Protein AF-A0A9W6CE86-F1 (afdb_monomer)

Secondary structure (DSSP, 8-state):
-EEEEETTEEEEEEEE----B-GGG-BPPHHHHHHHHHHH-GGGEETTTTEEEEEEEESSS---TTSHHHHHHHHHHHHHHHHHHHHHHHHTT------

Sequence (99 aa):
MELCHTKEGVRCFINHSGKINVGRKGRAKVQEVLEYVRKKMPSLVDEKNGRIHLGEFRTDRLLYVTSEEFIDFFEHVICYVLILEEFRKMKNGKDVQRE

Organism: NCBI:txid2994035

Nearest PDB structures (foldseek):
  8j6z-assembly1_O  TM=5.081E-01  e=4.366E+00  Arabidopsis thaliana
  8wgh-assembly1_O  TM=5.457E-01  e=9.335E+00  Fittonia albivenis

Foldseek 3Di:
DDWDQDPVGIKDWDWAQCWDALPPVGTDDSVVSLVLCCVVPVVQADPVPRIGTLFMDHPPDDDDCPDPRNVSSVVSVVSSVVSVVVVSCVVVVVDDDDD

Mean predicted aligned error: 5.25 Å

Solvent-accessible surface area (backbone atoms only — not comparable to full-atom values): 5801 Å² total; per-residue (Å²): 110,46,80,44,84,51,102,91,44,54,35,40,35,40,59,42,73,48,75,44,70,46,73,93,77,39,69,53,60,35,65,61,43,49,53,53,43,40,75,75,44,49,88,37,43,40,84,89,77,71,28,34,46,33,39,53,41,68,72,88,59,89,88,46,82,85,34,66,54,43,44,53,25,51,51,38,48,53,53,49,51,54,52,52,52,52,52,42,30,53,76,67,71,56,67,77,86,74,133

pLDDT: mean 90.25, std 12.13, range [33.25, 98.0]

Structure (mmCIF, N/CA/C/O backbone):
data_AF-A0A9W6CE86-F1
#
_entry.id   AF-A0A9W6CE86-F1
#
loop_
_atom_site.group_PDB
_atom_site.id
_atom_site.type_symbol
_atom_site.label_atom_id
_atom_site.label_alt_id
_atom_site.label_comp_id
_atom_site.label_asym_id
_atom_site.label_entity_id
_atom_site.label_seq_id
_atom_site.pdbx_PDB_ins_code
_atom_site.Cartn_x
_atom_site.Cartn_y
_atom_site.Cartn_z
_atom_site.occupancy
_atom_site.B_iso_or_equiv
_atom_site.auth_seq_id
_atom_site.auth_comp_id
_atom_site.auth_asym_id
_atom_site.auth_atom_id
_atom_site.pdbx_PDB_model_num
ATOM 1 N N . MET A 1 1 ? 7.395 8.314 -2.432 1.00 74.94 1 MET A N 1
ATOM 2 C CA . MET A 1 1 ? 8.225 7.850 -3.553 1.00 74.94 1 MET A CA 1
ATOM 3 C C . MET A 1 1 ? 9.665 7.965 -3.102 1.00 74.94 1 MET A C 1
ATOM 5 O O . MET A 1 1 ? 10.047 9.035 -2.645 1.00 74.94 1 MET A O 1
ATOM 9 N N . GLU A 1 2 ? 10.395 6.859 -3.104 1.00 86.56 2 GLU A N 1
ATOM 10 C CA . GLU A 1 2 ? 11.770 6.769 -2.603 1.00 86.56 2 GLU A CA 1
ATOM 11 C C . GLU A 1 2 ? 12.632 6.139 -3.701 1.00 86.56 2 GLU A C 1
ATOM 13 O O . GLU A 1 2 ? 12.244 5.125 -4.276 1.00 86.56 2 GLU A O 1
ATOM 18 N N . LEU A 1 3 ? 13.771 6.752 -4.023 1.00 86.44 3 LEU A N 1
ATOM 19 C CA . LEU A 1 3 ? 14.738 6.166 -4.950 1.00 86.44 3 LEU A CA 1
ATOM 20 C C . LEU A 1 3 ? 15.715 5.292 -4.168 1.00 86.44 3 LEU A C 1
ATOM 22 O O . LEU A 1 3 ? 16.212 5.698 -3.118 1.00 86.44 3 LEU A O 1
ATOM 26 N N . CYS A 1 4 ? 16.008 4.107 -4.690 1.00 85.25 4 CYS A N 1
ATOM 27 C CA . CYS A 1 4 ? 16.974 3.186 -4.112 1.00 85.25 4 CYS A CA 1
ATOM 28 C C . CYS A 1 4 ? 17.980 2.753 -5.175 1.00 85.25 4 CYS A C 1
ATOM 30 O O . CYS A 1 4 ? 17.610 2.408 -6.299 1.00 85.25 4 CYS A O 1
ATOM 32 N N . HIS A 1 5 ? 19.255 2.739 -4.799 1.00 84.69 5 HIS A N 1
ATOM 33 C CA . HIS A 1 5 ? 20.324 2.226 -5.640 1.00 84.69 5 HIS A CA 1
ATOM 34 C C . HIS A 1 5 ? 20.492 0.734 -5.364 1.00 84.69 5 HIS A C 1
ATOM 36 O O . HIS A 1 5 ? 20.869 0.333 -4.265 1.00 84.69 5 HIS A O 1
ATOM 42 N N . THR A 1 6 ? 20.205 -0.085 -6.369 1.00 80.31 6 THR A N 1
ATOM 43 C CA . THR A 1 6 ? 20.377 -1.538 -6.312 1.00 80.31 6 THR A CA 1
ATOM 44 C C . THR A 1 6 ? 21.535 -1.960 -7.214 1.00 80.31 6 THR A C 1
ATOM 46 O O . THR A 1 6 ? 22.004 -1.182 -8.046 1.00 80.31 6 THR A O 1
ATOM 49 N N . LYS A 1 7 ? 21.984 -3.216 -7.095 1.00 79.81 7 LYS A N 1
ATOM 50 C CA . LYS A 1 7 ? 22.991 -3.785 -8.011 1.00 79.81 7 LYS A CA 1
ATOM 51 C C . LYS A 1 7 ? 22.525 -3.801 -9.477 1.00 79.81 7 LYS A C 1
ATOM 53 O O . LYS A 1 7 ? 23.359 -3.856 -10.369 1.00 79.81 7 LYS A O 1
ATOM 58 N N . GLU A 1 8 ? 21.215 -3.740 -9.710 1.00 79.88 8 GLU A N 1
ATOM 59 C CA . GLU A 1 8 ? 20.573 -3.806 -11.029 1.00 79.88 8 GLU A CA 1
ATOM 60 C C . GLU A 1 8 ? 20.230 -2.424 -11.610 1.00 79.88 8 GLU A C 1
ATOM 62 O O . GLU A 1 8 ? 19.658 -2.342 -12.694 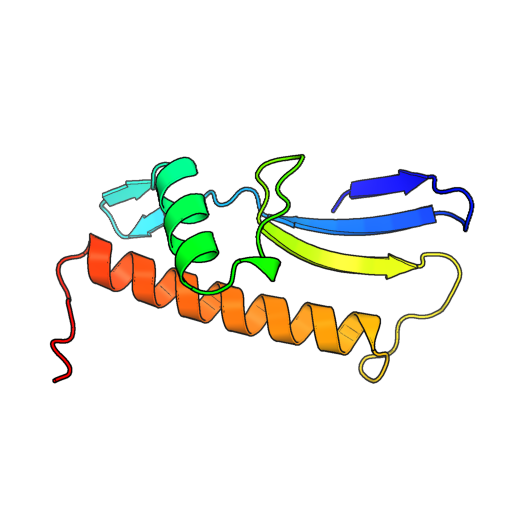1.00 79.88 8 GLU A O 1
ATOM 67 N N . GLY A 1 9 ? 20.545 -1.340 -10.89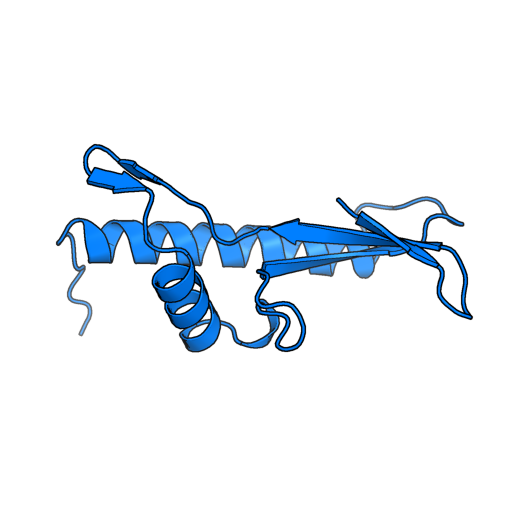1 1.00 86.69 9 GLY A N 1
ATOM 68 C CA . GLY A 1 9 ? 20.210 0.031 -11.275 1.00 86.69 9 GLY A CA 1
A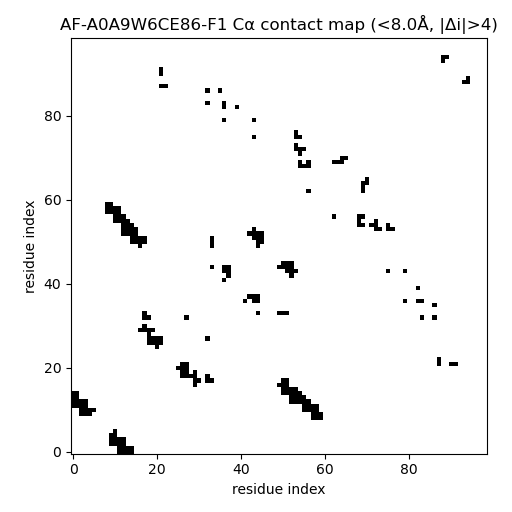TOM 69 C C . GLY A 1 9 ? 19.388 0.771 -10.220 1.00 86.69 9 GLY A C 1
ATOM 70 O O . GLY A 1 9 ? 19.244 0.326 -9.075 1.00 86.69 9 GLY A O 1
ATOM 71 N N . VAL A 1 10 ? 18.864 1.935 -10.601 1.00 91.75 10 VAL A N 1
ATOM 72 C CA . VAL A 1 10 ? 18.026 2.763 -9.726 1.00 91.75 10 VAL A CA 1
ATOM 73 C C . VAL A 1 10 ? 16.572 2.300 -9.824 1.00 91.75 10 VAL A C 1
ATOM 75 O O . VAL A 1 10 ? 16.004 2.158 -10.909 1.00 91.75 10 VAL A O 1
ATOM 78 N N . ARG A 1 11 ? 15.980 2.037 -8.661 1.00 92.31 11 ARG A N 1
ATOM 79 C CA . ARG A 1 11 ? 14.582 1.639 -8.494 1.00 92.31 11 ARG A CA 1
ATOM 80 C C . ARG A 1 11 ? 13.823 2.762 -7.805 1.00 92.31 11 ARG A C 1
ATOM 82 O O . ARG A 1 11 ? 14.354 3.434 -6.920 1.00 92.31 11 ARG A O 1
ATOM 89 N N . CYS A 1 12 ? 12.575 2.946 -8.195 1.00 93.12 12 CYS A N 1
ATOM 90 C CA . CYS A 1 12 ? 11.662 3.907 -7.612 1.00 93.12 12 CYS A CA 1
ATOM 91 C C . CYS A 1 12 ? 10.556 3.170 -6.859 1.00 93.12 12 CYS A C 1
ATOM 93 O O . CYS A 1 12 ? 9.750 2.483 -7.474 1.00 93.12 12 CYS A O 1
ATOM 95 N N . PHE A 1 13 ? 10.511 3.319 -5.538 1.00 93.44 13 PHE A N 1
ATOM 96 C CA . PHE A 1 13 ? 9.554 2.650 -4.663 1.00 93.44 13 PHE A CA 1
ATOM 97 C C . PHE A 1 13 ? 8.361 3.551 -4.347 1.00 93.44 13 PHE A C 1
ATOM 99 O O . PHE A 1 13 ? 8.510 4.694 -3.885 1.00 93.44 13 PHE A O 1
ATOM 106 N N . ILE A 1 14 ? 7.156 3.016 -4.529 1.00 95.31 14 ILE A N 1
ATOM 107 C CA .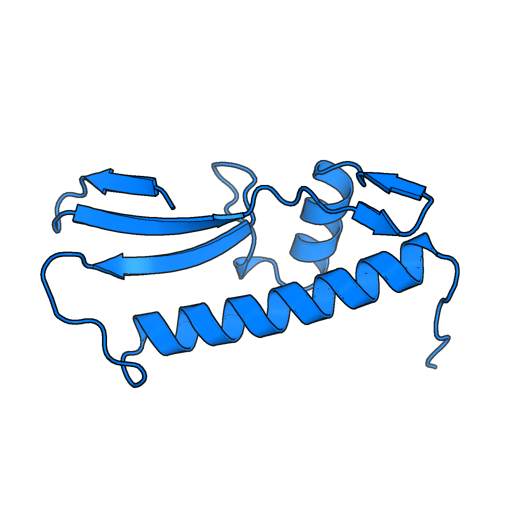 ILE A 1 14 ? 5.902 3.676 -4.178 1.00 95.31 14 ILE A CA 1
ATOM 108 C C . ILE A 1 14 ? 5.387 3.097 -2.866 1.00 95.31 14 ILE A C 1
ATOM 110 O O . ILE A 1 14 ? 4.672 2.102 -2.830 1.00 95.31 14 ILE A O 1
ATOM 114 N N . ASN A 1 15 ? 5.751 3.757 -1.768 1.00 95.50 15 ASN A N 1
ATOM 115 C CA . ASN A 1 15 ? 5.364 3.338 -0.425 1.00 95.50 15 ASN A CA 1
ATOM 116 C C . ASN A 1 15 ? 4.401 4.339 0.221 1.00 95.50 15 ASN A C 1
ATOM 118 O O . ASN A 1 15 ? 4.620 5.554 0.168 1.00 95.50 15 ASN A O 1
ATOM 122 N N . HIS A 1 16 ? 3.406 3.832 0.944 1.00 96.00 16 HIS A N 1
ATOM 123 C CA . HIS A 1 16 ? 2.520 4.616 1.798 1.00 96.00 16 HIS A CA 1
ATOM 124 C C . HIS A 1 16 ? 2.746 4.276 3.278 1.00 96.00 16 HIS A C 1
ATOM 126 O O . HIS A 1 16 ? 3.003 3.140 3.658 1.00 96.00 16 HIS A O 1
ATOM 132 N N . SER A 1 17 ? 2.666 5.281 4.149 1.00 95.25 17 SER A N 1
ATOM 133 C CA . SER A 1 17 ? 2.977 5.116 5.581 1.00 95.25 17 SER A CA 1
ATOM 134 C C . SER A 1 17 ? 1.864 4.454 6.401 1.00 95.25 17 SER A C 1
ATOM 136 O O . SER A 1 17 ? 1.998 4.335 7.610 1.00 95.25 17 SER A O 1
ATOM 138 N N . GLY A 1 18 ? 0.720 4.134 5.792 1.00 95.19 18 GLY A N 1
ATOM 139 C CA . GLY A 1 18 ? -0.487 3.713 6.515 1.00 95.19 18 GLY A CA 1
ATOM 140 C C . GLY A 1 18 ? -1.221 4.853 7.238 1.00 95.19 18 GLY A C 1
ATOM 141 O O . GLY A 1 18 ? -2.289 4.634 7.802 1.00 95.19 18 GLY A O 1
ATOM 142 N N . LYS A 1 19 ? -0.700 6.089 7.218 1.00 95.88 19 LYS A N 1
ATOM 143 C CA . LYS A 1 19 ? -1.367 7.254 7.821 1.00 95.88 19 LYS A CA 1
ATOM 144 C C . LYS A 1 19 ? -2.632 7.602 7.043 1.00 95.88 19 LYS A C 1
ATOM 146 O O . LYS A 1 19 ? -2.559 8.039 5.902 1.00 95.88 19 LYS A O 1
ATOM 151 N N . ILE A 1 20 ? -3.785 7.467 7.690 1.00 96.19 20 ILE A N 1
ATOM 152 C CA . ILE A 1 20 ? -5.088 7.820 7.118 1.00 96.19 20 ILE A CA 1
ATOM 153 C C . ILE A 1 20 ? -5.964 8.513 8.162 1.00 96.19 20 ILE A C 1
ATOM 155 O O . ILE A 1 20 ? -5.831 8.270 9.365 1.00 96.19 20 ILE A O 1
ATOM 159 N N . ASN A 1 21 ? -6.914 9.317 7.691 1.00 95.62 21 ASN A N 1
ATOM 160 C CA . ASN A 1 21 ? -8.005 9.827 8.515 1.00 95.62 21 ASN A CA 1
ATOM 161 C C . ASN A 1 21 ? -9.231 8.905 8.447 1.00 95.62 21 ASN A C 1
ATOM 163 O O . ASN A 1 21 ? -9.525 8.299 7.409 1.00 95.62 21 ASN A O 1
ATOM 167 N N . VAL A 1 22 ? -9.972 8.855 9.553 1.00 93.62 22 VAL A N 1
ATOM 168 C CA . VAL A 1 22 ? -11.261 8.168 9.702 1.00 93.62 22 VAL A CA 1
ATOM 169 C C . VAL A 1 22 ? -12.354 9.222 9.893 1.00 93.62 22 VAL A C 1
ATOM 171 O O . VAL A 1 22 ? -12.919 9.403 10.972 1.00 93.62 22 VAL A O 1
ATOM 174 N N . GLY A 1 23 ? -12.623 9.980 8.827 1.00 86.31 23 GLY A N 1
ATOM 175 C CA . GLY A 1 23 ? -13.602 11.069 8.843 1.00 86.31 23 GLY A CA 1
ATOM 176 C C . GLY A 1 23 ? -13.352 12.061 9.985 1.00 86.31 23 GLY A C 1
ATOM 177 O O . GLY A 1 23 ? -12.222 12.486 10.218 1.00 86.31 23 GLY A O 1
ATOM 178 N N . ARG A 1 24 ? -14.412 12.396 10.731 1.00 87.69 24 ARG A N 1
ATOM 179 C CA . ARG A 1 24 ? -14.351 13.330 11.870 1.00 87.69 24 ARG A CA 1
ATOM 180 C C . ARG A 1 24 ? -13.645 12.766 13.112 1.00 87.69 24 ARG A C 1
ATOM 182 O O . ARG A 1 24 ? -13.358 13.534 14.019 1.00 87.69 24 ARG A O 1
ATOM 189 N N . LYS A 1 25 ? -13.332 11.462 13.161 1.00 87.75 25 LYS A N 1
ATOM 190 C CA . LYS A 1 25 ? -12.598 10.839 14.284 1.00 87.75 25 LYS A CA 1
ATOM 191 C C . LYS A 1 25 ? -11.094 11.141 14.260 1.00 87.75 25 LYS A C 1
ATOM 193 O O . LYS A 1 25 ? -10.371 10.737 15.163 1.00 87.75 25 LYS A O 1
ATOM 198 N N . GLY A 1 26 ? -10.622 11.843 13.229 1.00 92.44 26 GLY A N 1
ATOM 199 C CA . GLY A 1 26 ? -9.217 12.185 13.068 1.00 92.44 26 GLY A CA 1
ATOM 200 C C . GLY A 1 26 ? -8.387 11.019 12.536 1.00 92.44 26 GLY A C 1
ATOM 201 O O . GLY A 1 26 ? -8.882 10.151 11.812 1.00 92.44 26 GLY A O 1
ATOM 202 N N . ARG A 1 27 ? -7.093 11.038 12.850 1.00 95.38 27 ARG A N 1
ATOM 203 C CA . ARG A 1 27 ? -6.102 10.108 12.299 1.00 95.38 27 ARG A CA 1
ATOM 204 C C . ARG A 1 27 ? -6.162 8.747 12.996 1.00 95.38 27 ARG A C 1
ATOM 206 O O . ARG A 1 27 ? -6.116 8.684 14.222 1.00 95.38 27 ARG A O 1
ATOM 213 N N . ALA A 1 28 ? -6.176 7.662 12.223 1.00 96.69 28 ALA A N 1
ATOM 214 C CA . ALA A 1 28 ? -6.014 6.313 12.763 1.00 96.69 28 ALA A CA 1
ATOM 215 C C . ALA A 1 28 ? -4.585 6.079 13.279 1.00 96.69 28 ALA A C 1
ATOM 217 O O . ALA A 1 28 ? -3.623 6.679 12.787 1.00 96.69 28 ALA A O 1
ATOM 218 N N . LYS A 1 29 ? -4.421 5.160 14.237 1.00 96.25 29 LYS A N 1
ATOM 219 C CA . LYS A 1 29 ? -3.087 4.662 14.587 1.00 96.25 29 LYS A CA 1
ATOM 220 C C . LYS A 1 29 ? -2.533 3.894 13.390 1.00 96.25 29 LYS A C 1
ATOM 222 O O . LYS A 1 29 ? -3.179 2.977 12.896 1.00 96.25 29 LYS A O 1
ATOM 227 N N . VAL A 1 30 ? -1.331 4.259 12.947 1.00 96.19 30 VAL A N 1
ATOM 228 C CA . VAL A 1 30 ? -0.675 3.627 11.788 1.00 96.19 30 VAL A CA 1
ATOM 229 C C . VAL A 1 30 ? -0.569 2.117 11.971 1.00 96.19 30 VAL A C 1
ATOM 231 O O . VAL A 1 30 ? -0.911 1.375 11.061 1.00 96.19 30 VAL A O 1
ATOM 234 N N . GLN A 1 31 ? -0.181 1.672 13.166 1.00 95.69 31 GLN A N 1
ATOM 235 C CA . GLN A 1 31 ? -0.033 0.255 13.476 1.00 95.69 31 GLN A CA 1
ATOM 236 C C . GLN A 1 31 ? -1.331 -0.541 13.264 1.00 95.69 31 GLN A C 1
ATOM 238 O O . GLN A 1 31 ? -1.294 -1.606 12.662 1.00 95.69 31 GLN A O 1
ATOM 243 N N . GLU A 1 32 ? -2.485 0.010 13.655 1.00 96.44 32 GLU A N 1
ATOM 244 C CA . GLU A 1 32 ? -3.784 -0.644 13.438 1.00 96.44 32 GLU A CA 1
ATOM 245 C C . GLU A 1 32 ? -4.118 -0.764 11.946 1.00 96.44 32 GLU A C 1
ATOM 247 O O . GLU A 1 32 ? -4.699 -1.756 11.514 1.00 96.44 32 GLU A O 1
ATOM 252 N N . VAL A 1 33 ? -3.745 0.241 11.145 1.00 97.19 33 VAL A N 1
ATOM 253 C CA . VAL A 1 33 ? -3.917 0.193 9.687 1.00 97.19 33 VAL A CA 1
ATOM 254 C C . VAL A 1 33 ? -3.010 -0.880 9.088 1.00 97.19 33 VAL A C 1
ATOM 256 O O . VAL A 1 33 ? -3.477 -1.678 8.284 1.00 97.19 33 VAL A O 1
ATOM 259 N N . LEU A 1 34 ? -1.738 -0.933 9.494 1.00 96.88 34 LEU A N 1
ATOM 260 C CA . LEU A 1 34 ? -0.785 -1.942 9.024 1.00 96.88 34 LEU A CA 1
ATOM 261 C C . LEU A 1 34 ? -1.234 -3.360 9.381 1.00 96.88 34 LEU A C 1
ATOM 263 O O . LEU A 1 34 ? -1.168 -4.248 8.541 1.00 96.88 34 LEU A O 1
ATOM 267 N N . GLU A 1 35 ? -1.713 -3.581 10.603 1.00 96.31 35 GLU A N 1
ATOM 268 C CA . GLU A 1 35 ? -2.253 -4.872 11.042 1.00 96.31 35 GLU A CA 1
ATOM 269 C C . GLU A 1 35 ? -3.496 -5.269 10.248 1.00 96.31 35 GLU A C 1
ATOM 271 O O . GLU A 1 35 ? -3.605 -6.414 9.807 1.00 96.31 35 GLU A O 1
ATOM 276 N N . TYR A 1 36 ? -4.405 -4.322 10.008 1.00 97.44 36 TYR A N 1
ATOM 277 C CA . TYR A 1 36 ? -5.612 -4.584 9.235 1.00 97.44 36 TYR A CA 1
ATOM 278 C C . TYR A 1 36 ? -5.299 -4.919 7.773 1.00 97.44 36 TYR A C 1
ATOM 280 O O . TYR A 1 36 ? -5.833 -5.888 7.237 1.00 97.44 36 TYR A O 1
ATOM 288 N N . VAL A 1 37 ? -4.392 -4.165 7.142 1.00 97.56 37 VAL A N 1
ATOM 289 C CA . VAL A 1 37 ? -3.939 -4.455 5.776 1.00 97.56 37 VAL A CA 1
ATOM 290 C C . VAL A 1 37 ? -3.214 -5.791 5.733 1.00 97.56 37 VAL A C 1
ATOM 292 O O . VAL A 1 37 ? -3.553 -6.610 4.891 1.00 97.56 37 VAL A O 1
ATOM 295 N N . ARG A 1 38 ? -2.308 -6.075 6.678 1.00 96.06 38 ARG A N 1
ATOM 296 C CA . ARG A 1 38 ? -1.592 -7.358 6.745 1.00 96.06 38 ARG A CA 1
ATOM 297 C C . ARG A 1 38 ? -2.548 -8.543 6.870 1.00 96.06 38 ARG A C 1
ATOM 299 O O . ARG A 1 38 ? -2.320 -9.566 6.243 1.00 96.06 38 ARG A O 1
ATOM 306 N N . LYS A 1 39 ? -3.638 -8.405 7.632 1.00 96.56 39 LYS A N 1
ATOM 307 C CA . LYS A 1 39 ? -4.672 -9.446 7.745 1.00 96.56 39 LYS A CA 1
ATOM 308 C C . LYS A 1 39 ? -5.403 -9.699 6.419 1.00 96.56 39 LYS A C 1
ATOM 310 O O . LYS A 1 39 ? -5.836 -10.822 6.182 1.00 96.56 39 LYS A O 1
ATOM 315 N N . LYS A 1 40 ? -5.590 -8.668 5.591 1.00 96.94 40 LYS A N 1
ATOM 316 C CA . LYS A 1 40 ? -6.355 -8.743 4.334 1.00 96.94 40 LYS A CA 1
ATOM 317 C C . LYS A 1 40 ? -5.492 -9.098 3.126 1.00 96.94 40 LYS A C 1
ATOM 319 O O . LYS A 1 40 ? -5.926 -9.867 2.280 1.00 96.94 40 LYS A O 1
ATOM 324 N N . MET A 1 41 ? -4.292 -8.536 3.052 1.00 95.38 41 MET A N 1
ATOM 325 C CA . MET A 1 41 ? -3.345 -8.710 1.959 1.00 95.38 41 MET A CA 1
ATOM 326 C C . MET A 1 41 ? -1.915 -8.531 2.498 1.00 95.38 41 MET A C 1
ATOM 328 O O . MET A 1 41 ? -1.379 -7.421 2.473 1.00 95.38 41 MET A O 1
ATOM 332 N N . PRO A 1 42 ? -1.290 -9.607 3.015 1.00 94.19 42 PRO A N 1
ATOM 333 C CA . PRO A 1 42 ? 0.051 -9.547 3.597 1.00 94.19 42 PRO A CA 1
ATOM 334 C C . PRO A 1 42 ? 1.108 -8.978 2.644 1.00 94.19 42 PRO A C 1
ATOM 336 O O . PRO A 1 42 ? 1.979 -8.237 3.087 1.00 94.19 42 PRO A O 1
ATOM 339 N N . SER A 1 43 ? 0.991 -9.262 1.341 1.00 92.12 43 SER A N 1
ATOM 340 C CA . SER A 1 43 ? 1.927 -8.810 0.301 1.00 92.12 43 SER A CA 1
ATOM 341 C C . SER A 1 43 ? 2.018 -7.289 0.155 1.00 92.12 43 SER A C 1
ATOM 343 O O . SER A 1 43 ? 3.031 -6.790 -0.324 1.00 92.12 43 SER A O 1
ATOM 345 N N . LEU A 1 44 ? 1.002 -6.542 0.602 1.00 94.94 44 LEU A N 1
ATOM 346 C CA . LEU A 1 44 ? 1.027 -5.080 0.598 1.00 94.94 44 LEU A CA 1
ATOM 347 C C . LEU A 1 44 ? 1.868 -4.488 1.728 1.00 94.94 44 LEU A C 1
ATOM 349 O O . LEU A 1 44 ? 2.072 -3.279 1.733 1.00 94.94 44 LEU A O 1
ATOM 353 N N . VAL A 1 45 ? 2.309 -5.270 2.716 1.00 95.25 45 VAL A N 1
ATOM 354 C CA . VAL A 1 45 ? 3.053 -4.746 3.865 1.00 95.25 45 VAL A CA 1
ATOM 355 C C . VAL A 1 45 ? 4.492 -5.230 3.815 1.00 95.25 45 VAL A C 1
ATOM 357 O O . VAL A 1 45 ? 4.769 -6.406 4.016 1.00 95.25 45 VAL A O 1
ATOM 360 N N . ASP A 1 46 ? 5.419 -4.301 3.613 1.00 90.19 46 ASP A N 1
ATOM 361 C CA . ASP A 1 46 ? 6.845 -4.592 3.690 1.00 90.19 46 ASP A 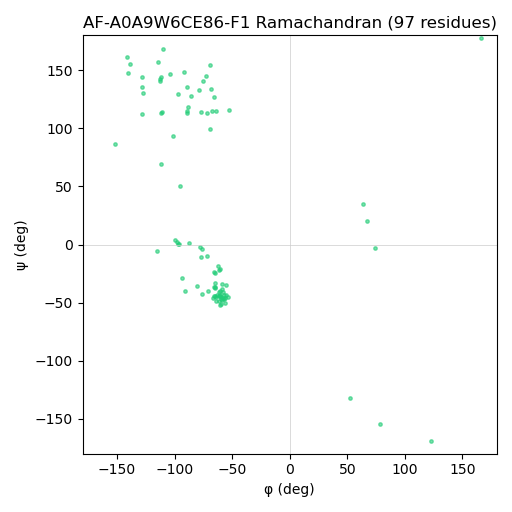CA 1
ATOM 362 C C . ASP A 1 46 ? 7.232 -4.828 5.160 1.00 90.19 46 ASP A C 1
ATOM 364 O O . ASP A 1 46 ? 7.165 -3.936 6.016 1.00 90.19 46 ASP A O 1
ATOM 368 N N . GLU A 1 47 ? 7.605 -6.072 5.460 1.00 80.75 47 GLU A N 1
ATOM 369 C CA . GLU A 1 47 ? 7.937 -6.530 6.810 1.00 80.75 47 GLU A CA 1
ATOM 370 C C . GLU A 1 47 ? 9.183 -5.855 7.386 1.00 80.75 47 GLU A C 1
ATOM 372 O O . GLU A 1 47 ? 9.314 -5.751 8.606 1.00 80.75 47 GLU A O 1
ATOM 377 N N . LYS A 1 48 ? 10.090 -5.362 6.536 1.00 82.75 48 LYS A N 1
ATOM 378 C CA . LYS A 1 48 ? 11.359 -4.775 6.978 1.00 82.75 48 LYS A CA 1
ATOM 379 C C . LYS A 1 48 ? 11.191 -3.336 7.439 1.00 82.75 48 LYS A C 1
ATOM 381 O O . LYS A 1 48 ? 11.876 -2.912 8.365 1.00 82.75 48 LYS A O 1
ATOM 386 N N . ASN A 1 4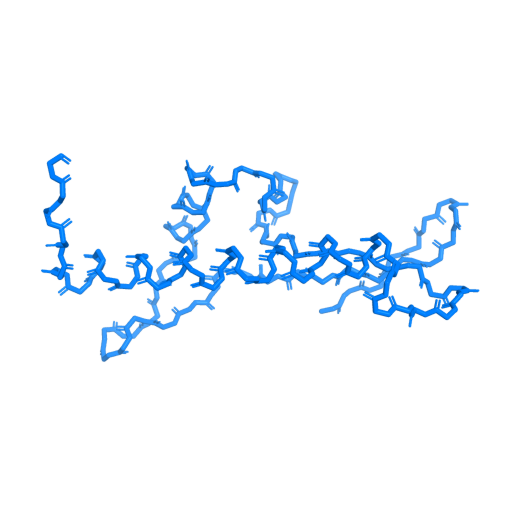9 ? 10.314 -2.573 6.788 1.00 82.00 49 ASN A N 1
ATOM 387 C CA . ASN A 1 49 ? 10.154 -1.140 7.053 1.00 82.00 49 ASN A CA 1
ATOM 388 C C . ASN A 1 49 ? 8.779 -0.759 7.630 1.00 82.00 49 ASN A C 1
ATOM 390 O O . ASN A 1 49 ? 8.581 0.402 7.995 1.00 82.00 49 ASN A O 1
ATOM 394 N N . GLY A 1 50 ? 7.839 -1.705 7.729 1.00 86.75 50 GLY A N 1
ATOM 395 C CA . GLY A 1 50 ? 6.501 -1.457 8.261 1.00 86.75 50 GLY A CA 1
ATOM 396 C C . GLY A 1 50 ? 5.697 -0.477 7.407 1.00 86.75 50 GLY A C 1
ATOM 397 O O . GLY A 1 50 ? 4.950 0.343 7.943 1.00 86.75 50 GLY A O 1
ATOM 398 N N . ARG A 1 51 ? 5.872 -0.507 6.084 1.00 94.00 51 ARG A N 1
ATOM 399 C CA . ARG A 1 51 ? 5.167 0.376 5.147 1.00 94.00 51 ARG A CA 1
ATOM 400 C C . ARG A 1 51 ? 4.248 -0.415 4.240 1.00 94.00 51 ARG A C 1
ATOM 402 O O . ARG A 1 51 ? 4.445 -1.600 4.005 1.00 94.00 51 ARG A O 1
ATOM 409 N N . ILE A 1 52 ? 3.248 0.281 3.711 1.00 97.00 52 ILE A N 1
ATOM 410 C CA . ILE A 1 52 ? 2.441 -0.247 2.621 1.00 97.00 52 ILE A CA 1
ATOM 411 C C . ILE A 1 52 ? 3.255 -0.105 1.339 1.00 97.00 52 ILE A C 1
ATOM 413 O O . ILE A 1 52 ? 3.531 1.026 0.928 1.00 97.00 52 ILE A O 1
ATOM 417 N N . HIS A 1 53 ? 3.649 -1.218 0.741 1.00 95.94 53 HIS A N 1
ATOM 418 C CA . HIS A 1 53 ? 4.321 -1.261 -0.545 1.00 95.94 53 HIS A CA 1
ATOM 419 C C . HIS A 1 53 ? 3.271 -1.359 -1.650 1.00 95.94 53 HIS A C 1
ATOM 421 O O . HIS A 1 53 ? 2.539 -2.340 -1.727 1.00 95.94 53 HIS A O 1
ATOM 427 N N . LEU A 1 54 ? 3.160 -0.314 -2.468 1.00 96.94 54 LEU A N 1
ATOM 428 C CA . LEU A 1 54 ? 2.208 -0.287 -3.577 1.00 96.94 54 LEU A CA 1
ATOM 429 C C . LEU A 1 54 ? 2.857 -0.757 -4.872 1.00 96.94 54 LEU A C 1
ATOM 431 O O . LEU A 1 54 ? 2.171 -1.309 -5.711 1.00 96.94 54 LEU A O 1
ATOM 435 N N . GLY A 1 55 ? 4.159 -0.563 -5.044 1.00 95.25 55 GLY A N 1
ATOM 436 C CA . GLY A 1 55 ? 4.872 -1.054 -6.214 1.00 95.25 55 GLY A CA 1
ATOM 437 C C . GLY A 1 55 ? 6.254 -0.440 -6.348 1.00 95.25 55 GLY A C 1
ATOM 438 O O . GLY A 1 55 ? 6.658 0.434 -5.569 1.00 95.25 55 GLY A O 1
ATOM 439 N N . GLU A 1 56 ? 6.968 -0.889 -7.367 1.00 94.19 56 GLU A N 1
ATOM 440 C CA . GLU A 1 56 ? 8.299 -0.416 -7.708 1.00 94.19 56 GLU A CA 1
ATOM 441 C C . GLU A 1 56 ? 8.467 -0.297 -9.220 1.00 94.19 56 GLU A C 1
ATOM 443 O O . GLU A 1 56 ? 7.904 -1.072 -9.984 1.00 94.19 56 GLU A O 1
ATOM 448 N N . PHE A 1 57 ? 9.267 0.676 -9.648 1.00 94.69 57 PHE A N 1
ATOM 449 C CA . PHE A 1 57 ? 9.553 0.918 -11.058 1.00 94.69 57 PHE A CA 1
ATOM 450 C C . PHE A 1 57 ? 11.047 0.988 -11.302 1.00 94.69 57 PHE A C 1
ATOM 452 O O . PHE A 1 57 ? 11.805 1.543 -10.497 1.00 94.69 57 PHE A O 1
ATOM 459 N N . ARG A 1 58 ? 11.477 0.489 -12.456 1.00 91.50 58 ARG A N 1
ATOM 460 C CA . ARG A 1 58 ? 12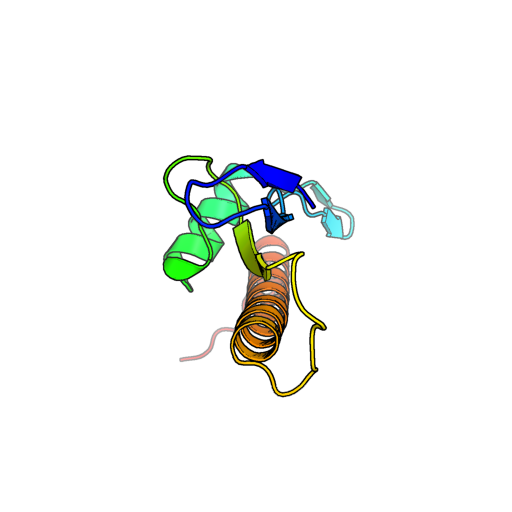.814 0.792 -12.965 1.00 91.50 58 ARG A CA 1
ATOM 461 C C . ARG A 1 58 ? 12.858 2.210 -13.522 1.00 91.50 58 ARG A C 1
ATOM 463 O O . ARG A 1 58 ? 11.923 2.650 -14.181 1.00 91.50 58 ARG A O 1
ATOM 470 N N . THR A 1 59 ? 13.955 2.925 -13.286 1.00 90.50 59 THR A N 1
ATOM 471 C CA . THR A 1 59 ? 14.114 4.301 -13.789 1.00 90.50 59 THR A CA 1
ATOM 472 C C . THR A 1 59 ? 14.929 4.387 -15.080 1.00 90.50 59 THR A C 1
ATOM 474 O O . THR A 1 59 ? 15.203 5.485 -15.551 1.00 90.50 59 THR A O 1
ATOM 477 N N . ASP A 1 60 ? 15.368 3.253 -15.626 1.00 91.44 60 ASP A N 1
ATOM 478 C CA . ASP A 1 60 ? 16.217 3.164 -16.820 1.00 91.44 60 ASP A CA 1
ATOM 479 C C . ASP A 1 60 ? 15.439 2.836 -18.105 1.00 91.44 60 ASP A C 1
ATOM 481 O O . ASP A 1 60 ? 16.033 2.678 -19.170 1.00 91.44 60 ASP A O 1
ATOM 485 N N . ARG A 1 61 ? 14.108 2.748 -18.019 1.00 89.31 61 ARG A N 1
ATOM 486 C CA . ARG A 1 61 ? 13.215 2.447 -19.142 1.00 89.31 61 ARG A CA 1
ATOM 487 C C . ARG A 1 61 ? 11.933 3.271 -19.075 1.00 89.31 61 ARG A C 1
ATOM 489 O O . ARG A 1 61 ? 11.568 3.789 -18.022 1.00 89.31 61 ARG A O 1
ATOM 496 N N . LEU A 1 62 ? 11.242 3.370 -20.209 1.00 93.12 62 LEU A N 1
ATOM 497 C CA . LEU A 1 62 ? 9.900 3.945 -20.260 1.00 93.12 62 LEU A CA 1
ATOM 498 C C . LEU A 1 62 ? 8.907 3.027 -19.541 1.00 93.12 62 LEU A C 1
ATOM 500 O O . LEU A 1 62 ? 8.891 1.817 -19.770 1.00 93.12 62 LEU A O 1
ATOM 504 N N . LEU A 1 63 ? 8.066 3.631 -18.703 1.00 93.12 63 LEU A N 1
ATOM 505 C CA . LEU A 1 63 ? 6.976 2.959 -18.008 1.00 93.12 63 LEU A CA 1
ATOM 506 C C . LEU A 1 63 ? 5.718 2.995 -18.880 1.00 93.12 63 LEU A C 1
ATOM 508 O O . LEU A 1 63 ? 5.195 4.069 -19.182 1.00 93.12 63 LEU A O 1
ATOM 512 N N . TYR A 1 64 ? 5.220 1.823 -19.263 1.00 95.75 64 TYR A N 1
ATOM 513 C CA . TYR A 1 64 ? 3.980 1.687 -20.027 1.00 95.75 64 TYR A CA 1
ATOM 514 C C . TYR A 1 64 ? 2.850 1.211 -19.122 1.00 95.75 64 TYR A C 1
ATOM 516 O O . TYR A 1 64 ? 3.065 0.383 -18.242 1.00 95.75 64 TYR A O 1
ATOM 524 N N . VAL A 1 65 ? 1.623 1.656 -19.386 1.00 94.88 65 VAL A N 1
ATOM 525 C CA . VAL A 1 65 ? 0.433 1.220 -18.627 1.00 94.88 65 VAL A CA 1
ATOM 526 C C . VAL A 1 65 ? 0.141 -0.280 -18.750 1.00 94.88 65 VAL A C 1
ATOM 528 O O . VAL A 1 65 ? -0.573 -0.840 -17.931 1.00 94.88 65 VAL A O 1
ATOM 531 N N . THR A 1 66 ? 0.704 -0.933 -19.767 1.00 95.81 66 THR A N 1
ATOM 532 C CA . THR A 1 66 ? 0.615 -2.380 -20.002 1.00 95.81 66 THR A CA 1
ATOM 533 C C . THR A 1 66 ? 1.821 -3.151 -19.469 1.00 95.81 66 THR A C 1
ATOM 535 O O . THR A 1 66 ? 1.909 -4.356 -19.681 1.00 95.81 66 THR A O 1
ATOM 538 N N . SER A 1 67 ? 2.797 -2.472 -18.860 1.00 95.69 67 SER A N 1
ATOM 539 C CA . SER A 1 67 ? 3.937 -3.148 -18.238 1.00 95.69 67 SER A CA 1
ATOM 540 C C . SER A 1 67 ? 3.499 -3.842 -16.952 1.00 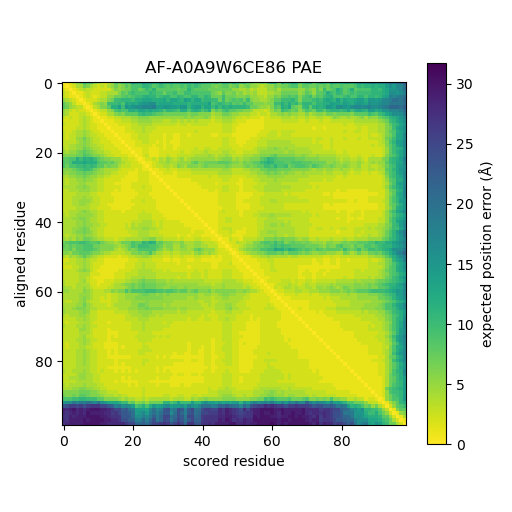95.69 67 SER A C 1
ATOM 54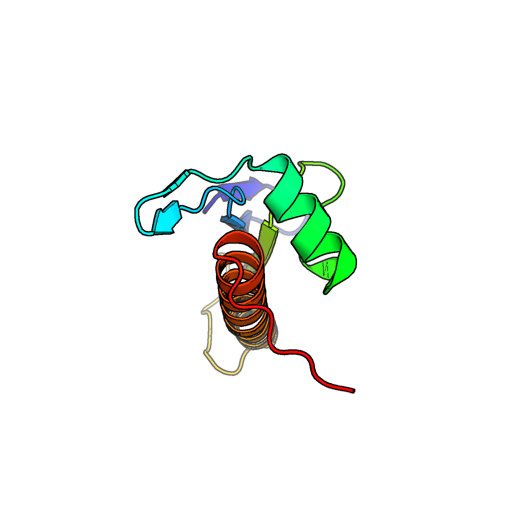2 O O . SER A 1 67 ? 2.659 -3.313 -16.225 1.00 95.69 67 SER A O 1
ATOM 544 N N . GLU A 1 68 ? 4.096 -4.996 -16.659 1.00 94.88 68 GLU A N 1
ATOM 545 C CA . GLU A 1 68 ? 3.812 -5.763 -15.436 1.00 94.88 68 GLU A CA 1
ATOM 546 C C . GLU A 1 68 ? 3.982 -4.895 -14.181 1.00 94.88 68 GLU A C 1
ATOM 548 O O . GLU A 1 68 ? 3.075 -4.819 -13.364 1.00 94.88 68 GLU A O 1
ATOM 553 N N . GLU A 1 69 ? 5.066 -4.111 -14.098 1.00 94.88 69 GLU A N 1
ATOM 554 C CA . GLU A 1 69 ? 5.322 -3.210 -12.963 1.00 94.88 69 GLU A CA 1
ATOM 555 C C . GLU A 1 69 ? 4.210 -2.162 -12.754 1.00 94.88 69 GLU A C 1
ATOM 557 O O . GLU A 1 69 ? 3.898 -1.805 -11.617 1.00 94.88 69 GLU A O 1
ATOM 562 N N . PHE A 1 70 ? 3.580 -1.674 -13.831 1.00 96.31 70 PHE A N 1
ATOM 563 C CA . PHE A 1 70 ? 2.445 -0.753 -13.725 1.00 96.31 70 PHE A CA 1
ATOM 564 C C . PHE A 1 70 ? 1.156 -1.468 -13.333 1.00 96.31 70 PHE A C 1
ATOM 566 O O . PHE A 1 70 ? 0.407 -0.942 -12.511 1.00 96.31 70 PHE A O 1
ATOM 573 N N . ILE A 1 71 ? 0.894 -2.637 -13.922 1.00 97.00 71 ILE A N 1
ATOM 574 C CA . ILE A 1 71 ? -0.290 -3.446 -13.621 1.00 97.00 71 ILE A CA 1
ATOM 575 C C . ILE A 1 71 ? -0.279 -3.825 -12.138 1.00 97.00 71 ILE A C 1
ATOM 577 O O . ILE A 1 71 ? -1.229 -3.489 -11.434 1.00 97.00 71 ILE A O 1
ATOM 581 N N . ASP A 1 72 ? 0.831 -4.377 -11.645 1.00 95.88 72 ASP A N 1
ATOM 582 C CA . ASP A 1 72 ? 1.016 -4.748 -10.240 1.00 95.88 72 ASP A CA 1
ATOM 583 C C . ASP A 1 72 ? 0.811 -3.543 -9.314 1.00 95.88 72 ASP A C 1
ATOM 585 O O . ASP A 1 72 ? 0.071 -3.606 -8.328 1.00 95.88 72 ASP A O 1
ATOM 589 N N . PHE A 1 73 ? 1.424 -2.402 -9.654 1.00 96.56 73 PHE A N 1
ATOM 590 C CA . PHE A 1 73 ? 1.246 -1.169 -8.894 1.00 96.56 73 PHE A CA 1
ATOM 591 C C . PHE A 1 73 ? -0.222 -0.737 -8.825 1.00 96.56 73 PHE A C 1
ATOM 593 O O . PHE A 1 73 ? -0.725 -0.355 -7.764 1.00 96.56 73 PHE A O 1
ATOM 600 N N . PHE A 1 74 ? -0.915 -0.774 -9.958 1.00 97.50 74 PHE A N 1
ATOM 601 C CA . PHE A 1 74 ? -2.288 -0.307 -10.052 1.00 97.50 74 PHE A CA 1
ATOM 602 C C . PHE A 1 74 ? -3.260 -1.242 -9.323 1.00 97.50 74 PHE A C 1
ATOM 604 O O . PHE A 1 74 ? -4.138 -0.764 -8.599 1.00 97.50 74 PHE A O 1
ATOM 611 N N . GLU A 1 75 ? -3.063 -2.557 -9.427 1.00 96.94 75 GLU A N 1
ATOM 612 C CA . GLU A 1 75 ? -3.805 -3.557 -8.657 1.00 96.94 75 GLU A CA 1
ATOM 613 C C . GLU A 1 75 ? -3.628 -3.342 -7.153 1.00 96.94 75 GLU A C 1
ATOM 615 O O . GLU A 1 75 ? -4.611 -3.259 -6.410 1.00 96.94 75 GLU A O 1
ATOM 620 N N . HIS A 1 76 ? -2.391 -3.148 -6.695 1.00 97.56 76 HIS A N 1
ATOM 621 C CA . HIS A 1 76 ? -2.102 -2.838 -5.299 1.00 97.56 76 HIS A CA 1
ATOM 622 C C . HIS A 1 76 ? -2.754 -1.538 -4.825 1.00 97.56 76 HIS A C 1
ATOM 624 O O . HIS A 1 76 ? -3.275 -1.493 -3.708 1.00 97.56 76 HIS A O 1
ATOM 630 N N . VAL A 1 77 ? -2.781 -0.489 -5.653 1.00 97.69 77 VAL A N 1
ATOM 631 C CA . VAL A 1 77 ? -3.487 0.761 -5.332 1.00 97.69 77 VAL A CA 1
ATOM 632 C C . VAL A 1 77 ? -4.982 0.512 -5.149 1.00 97.69 77 VAL A C 1
ATOM 634 O O . VAL A 1 77 ? -5.541 0.945 -4.138 1.00 97.69 77 VAL A O 1
ATOM 637 N N . ILE A 1 78 ? -5.627 -0.194 -6.081 1.00 97.94 78 ILE A N 1
ATOM 638 C CA . ILE A 1 78 ? -7.061 -0.498 -6.000 1.00 97.94 78 ILE A CA 1
ATOM 639 C C . ILE A 1 78 ? -7.355 -1.312 -4.738 1.00 97.94 78 ILE A C 1
ATOM 641 O O . ILE A 1 78 ? -8.191 -0.910 -3.924 1.00 97.94 78 ILE A O 1
ATOM 645 N N . CYS A 1 79 ? -6.632 -2.414 -4.534 1.00 97.81 79 CYS A N 1
ATOM 646 C CA . CYS A 1 79 ? -6.778 -3.277 -3.366 1.00 97.81 79 CYS A CA 1
ATOM 647 C C . CYS A 1 79 ? -6.585 -2.497 -2.065 1.00 97.81 79 CYS A C 1
ATOM 649 O O . CYS A 1 79 ? -7.407 -2.589 -1.150 1.00 97.81 79 CYS A O 1
ATOM 651 N N . TYR A 1 80 ? -5.541 -1.671 -1.987 1.00 97.88 80 TYR A N 1
ATOM 652 C CA . TYR A 1 80 ? -5.277 -0.865 -0.806 1.00 97.88 80 TYR A CA 1
ATOM 653 C C . TYR A 1 80 ? -6.417 0.120 -0.521 1.00 97.88 80 TYR A C 1
ATOM 655 O O . TYR A 1 80 ? -6.868 0.208 0.622 1.00 97.88 80 TYR A O 1
ATOM 663 N N . VAL A 1 81 ? -6.938 0.819 -1.535 1.00 97.31 81 VAL A N 1
ATOM 664 C CA . VAL A 1 81 ? -8.072 1.745 -1.369 1.00 97.31 81 VAL A CA 1
ATOM 665 C C . VAL A 1 81 ? -9.309 1.018 -0.842 1.00 97.31 81 VAL A C 1
ATOM 667 O O . VAL A 1 81 ? -9.915 1.490 0.123 1.00 97.31 81 VAL A O 1
ATOM 670 N N . LEU A 1 82 ? -9.642 -0.149 -1.397 1.00 98.00 82 LEU A N 1
ATOM 671 C CA . LEU A 1 82 ? -10.774 -0.961 -0.938 1.00 98.00 82 LEU A CA 1
ATOM 672 C C . LEU A 1 82 ? -10.613 -1.398 0.527 1.00 98.00 82 LEU A C 1
ATOM 674 O O . LEU A 1 82 ? -11.541 -1.250 1.326 1.00 98.00 82 LEU A O 1
ATOM 678 N N . ILE A 1 83 ? -9.417 -1.851 0.915 1.00 97.75 83 ILE A N 1
ATOM 679 C CA . ILE A 1 83 ? -9.101 -2.215 2.304 1.00 97.75 83 ILE A CA 1
ATOM 680 C C . ILE A 1 83 ? -9.239 -1.000 3.235 1.00 97.75 83 ILE A C 1
ATOM 682 O O . ILE A 1 83 ? -9.773 -1.117 4.340 1.00 97.75 83 ILE A O 1
ATOM 686 N N . LEU A 1 84 ? -8.787 0.184 2.808 1.00 96.44 84 LEU A N 1
ATOM 687 C CA . LEU A 1 84 ? -8.910 1.413 3.595 1.00 96.44 84 LEU A CA 1
ATOM 688 C C . LEU A 1 84 ? -10.367 1.839 3.797 1.00 96.44 84 LEU A C 1
ATOM 690 O O . LEU A 1 84 ? -10.719 2.352 4.864 1.00 96.44 84 LEU A O 1
ATOM 694 N N . GLU A 1 85 ? -11.220 1.658 2.791 1.00 95.75 85 GLU A N 1
ATOM 695 C CA . GLU A 1 85 ? -12.653 1.905 2.928 1.00 95.75 85 GLU A CA 1
ATOM 696 C C . GLU A 1 85 ? -13.304 0.942 3.918 1.00 95.75 85 GLU A C 1
ATOM 698 O O . GLU A 1 85 ? -14.069 1.384 4.780 1.00 95.75 85 GLU A O 1
ATOM 703 N N . GLU A 1 86 ? -12.969 -0.347 3.843 1.00 96.44 86 GLU A N 1
ATOM 704 C CA . GLU A 1 86 ? -13.439 -1.356 4.794 1.00 96.44 86 GLU A CA 1
ATOM 705 C C . GLU A 1 86 ? -12.998 -1.012 6.226 1.00 96.44 86 GLU A C 1
ATOM 707 O O . GLU A 1 86 ? -13.826 -0.933 7.137 1.00 96.44 86 GLU A O 1
ATOM 712 N N . PHE A 1 87 ? -11.722 -0.664 6.412 1.00 96.25 87 PHE A N 1
ATOM 713 C CA . PHE A 1 87 ? -11.183 -0.228 7.700 1.00 96.25 87 PHE A CA 1
ATOM 714 C C . PHE A 1 87 ? -11.937 0.985 8.264 1.00 96.25 87 PHE A C 1
ATOM 716 O O . PHE A 1 87 ? -12.268 1.028 9.452 1.00 96.25 87 PHE A O 1
ATOM 723 N N . ARG A 1 88 ? -12.241 1.987 7.427 1.00 94.94 88 ARG A N 1
ATOM 724 C CA . ARG A 1 88 ? -13.003 3.175 7.849 1.00 94.94 88 ARG A CA 1
ATOM 725 C C . ARG A 1 88 ? -14.441 2.829 8.232 1.00 94.94 88 ARG A C 1
ATOM 727 O O . ARG A 1 88 ? -14.959 3.449 9.160 1.00 94.94 88 ARG A O 1
ATOM 734 N N . LYS A 1 89 ? -15.092 1.883 7.545 1.00 93.88 89 LYS A N 1
ATOM 735 C CA . LYS A 1 89 ? -16.445 1.406 7.893 1.00 93.88 89 LYS A CA 1
ATOM 736 C C . LYS A 1 89 ? -16.443 0.732 9.265 1.00 93.88 89 LYS A C 1
ATOM 738 O O . LYS A 1 89 ? -17.208 1.166 10.128 1.00 93.88 89 LYS A O 1
ATOM 743 N N . MET A 1 90 ? -15.499 -0.185 9.490 1.00 93.56 90 MET A N 1
ATOM 744 C CA . MET A 1 90 ? -15.281 -0.851 10.780 1.00 93.56 90 MET A CA 1
ATOM 745 C C . MET A 1 90 ? -15.033 0.169 11.901 1.00 93.56 90 MET A C 1
ATOM 747 O O . MET A 1 90 ? -15.743 0.199 12.905 1.00 93.56 90 MET A O 1
ATOM 751 N N . LYS A 1 91 ? -14.112 1.124 11.707 1.00 92.12 91 LYS A N 1
ATOM 752 C CA . LYS A 1 91 ? -13.836 2.161 12.720 1.00 92.12 91 LYS A CA 1
ATOM 753 C C . LYS A 1 91 ? -15.001 3.116 12.966 1.00 92.12 91 LYS A C 1
ATOM 755 O O . LYS A 1 91 ? -15.070 3.726 14.036 1.00 92.12 91 LYS A O 1
ATOM 760 N N . ASN A 1 92 ? -15.905 3.282 12.007 1.00 87.00 92 ASN A N 1
ATOM 761 C CA . ASN A 1 92 ? -17.102 4.104 12.159 1.00 87.00 92 ASN A CA 1
ATOM 762 C C . ASN A 1 92 ? -18.295 3.344 12.753 1.00 87.00 92 ASN A C 1
ATOM 764 O O . ASN A 1 92 ? -19.337 3.968 12.931 1.00 87.00 92 ASN A O 1
ATOM 768 N N . GLY A 1 93 ? -18.149 2.058 13.098 1.00 76.44 93 GLY A N 1
ATOM 769 C CA . GLY A 1 93 ? -19.248 1.240 13.619 1.00 76.44 93 GLY A CA 1
ATOM 770 C C . GLY A 1 93 ? -20.339 0.975 12.579 1.00 76.44 93 GLY A C 1
ATOM 771 O O . GLY A 1 93 ? -21.470 0.673 12.937 1.00 76.44 93 GLY A O 1
ATOM 772 N N . LYS A 1 94 ? -20.016 1.129 11.288 1.00 61.50 94 LYS A N 1
ATOM 773 C CA . LYS A 1 94 ? -20.889 0.756 10.170 1.00 61.50 94 LYS A CA 1
ATOM 774 C C . LYS A 1 94 ? -20.516 -0.642 9.686 1.00 61.50 94 LYS A C 1
ATOM 776 O O . LYS A 1 94 ? -20.242 -0.819 8.498 1.00 61.50 94 LYS A O 1
ATOM 781 N N . ASP A 1 95 ? -20.427 -1.599 10.606 1.00 50.62 95 ASP A N 1
ATOM 782 C CA . ASP A 1 95 ? -20.212 -2.984 10.211 1.00 50.62 95 ASP A CA 1
ATOM 783 C C . ASP A 1 95 ? -21.426 -3.452 9.411 1.00 50.62 95 ASP A C 1
ATOM 785 O O . ASP A 1 95 ? -22.557 -3.511 9.893 1.00 50.62 95 ASP A O 1
ATOM 789 N N . VAL A 1 96 ? -21.160 -3.744 8.142 1.00 53.44 96 VAL A N 1
ATOM 790 C CA . VAL A 1 96 ? -21.990 -4.614 7.329 1.00 53.44 96 VAL A CA 1
ATOM 791 C C . VAL A 1 96 ? -21.791 -6.002 7.922 1.00 53.44 96 VAL A C 1
ATOM 793 O O . VAL A 1 96 ? -20.778 -6.648 7.663 1.00 53.44 96 VAL A O 1
ATOM 796 N N . GLN A 1 97 ? -22.744 -6.439 8.744 1.00 40.16 97 GLN A N 1
ATOM 797 C CA . GLN A 1 97 ? -22.997 -7.863 8.911 1.00 40.16 97 GLN A CA 1
ATOM 798 C C . GLN A 1 97 ? -23.204 -8.434 7.504 1.00 40.16 97 GLN A C 1
ATOM 800 O O . GLN A 1 97 ? -24.115 -8.017 6.788 1.00 40.16 97 GLN A O 1
ATOM 805 N N . ARG A 1 98 ? -22.317 -9.323 7.072 1.00 48.12 98 ARG A N 1
ATOM 806 C CA . ARG A 1 98 ? -22.599 -10.256 5.988 1.00 48.12 98 ARG A CA 1
ATOM 807 C C . ARG A 1 98 ? -22.242 -11.632 6.514 1.00 48.12 98 ARG A C 1
ATOM 809 O O . ARG A 1 98 ? -21.093 -11.873 6.879 1.00 48.12 98 ARG A O 1
ATOM 816 N N . GLU A 1 99 ? -23.319 -12.391 6.660 1.00 33.25 99 GLU A N 1
ATOM 817 C CA . GLU A 1 99 ? -23.421 -13.815 6.960 1.00 33.25 99 GLU A CA 1
ATOM 818 C C . GLU A 1 99 ? -22.536 -14.666 6.044 1.00 33.25 99 GLU A C 1
ATOM 820 O O . GLU A 1 99 ? -22.297 -14.243 4.885 1.00 33.25 99 GLU A O 1
#

Radius of gyration: 15.58 Å; Cα contacts (8 Å, |Δi|>4): 131; chains: 1; bounding box: 46×27×35 Å